Protein AF-A0A9P7J034-F1 (afdb_monomer_lite)

Structure (mmCIF, N/CA/C/O backbone):
data_AF-A0A9P7J034-F1
#
_entry.id   AF-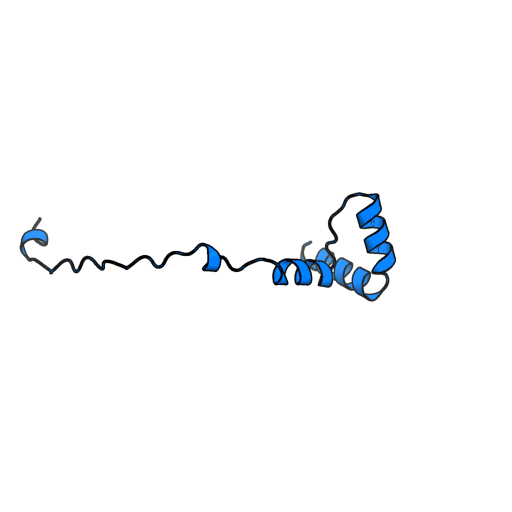A0A9P7J034-F1
#
loop_
_atom_site.group_PDB
_atom_site.id
_atom_site.type_symbol
_atom_site.label_atom_id
_atom_site.label_alt_id
_atom_site.label_comp_id
_atom_site.label_asym_id
_atom_site.label_entity_id
_atom_site.label_seq_id
_atom_site.pdbx_PDB_ins_code
_atom_site.Cartn_x
_atom_site.Cartn_y
_atom_site.Cartn_z
_atom_site.occupancy
_atom_site.B_iso_or_equiv
_atom_site.auth_seq_id
_atom_site.auth_comp_id
_atom_site.auth_asym_id
_atom_site.auth_atom_id
_atom_site.pdbx_PDB_model_num
ATOM 1 N N . LEU A 1 1 ? 10.621 -14.335 2.651 1.00 62.03 1 LEU A N 1
ATOM 2 C CA . LEU A 1 1 ? 9.529 -13.971 1.716 1.00 62.03 1 LEU A CA 1
ATOM 3 C C . LEU A 1 1 ? 8.969 -12.551 1.874 1.00 62.03 1 LEU A C 1
ATOM 5 O O . LEU A 1 1 ? 9.283 -11.720 1.036 1.00 62.03 1 LEU A O 1
ATOM 9 N N . VAL A 1 2 ? 8.157 -12.218 2.894 1.00 62.59 2 VAL A N 1
ATOM 10 C CA . VAL A 1 2 ? 7.464 -10.899 2.945 1.00 62.59 2 VAL A CA 1
ATOM 11 C C . VAL A 1 2 ? 8.440 -9.712 2.994 1.00 62.59 2 VAL A C 1
ATOM 13 O O . VAL A 1 2 ? 8.222 -8.705 2.324 1.00 62.59 2 VAL A O 1
ATOM 16 N N . ASN A 1 3 ? 9.549 -9.853 3.728 1.00 63.25 3 ASN A N 1
ATOM 17 C CA . ASN A 1 3 ? 10.567 -8.806 3.863 1.00 63.25 3 ASN A CA 1
ATOM 18 C C . ASN A 1 3 ? 11.408 -8.592 2.585 1.00 63.25 3 ASN A C 1
ATOM 20 O O . ASN A 1 3 ? 11.837 -7.485 2.274 1.00 63.25 3 ASN A O 1
ATOM 24 N N . GLU A 1 4 ? 11.625 -9.643 1.796 1.00 65.50 4 GLU A N 1
ATOM 25 C CA . GLU A 1 4 ? 12.385 -9.550 0.542 1.00 65.50 4 GLU A CA 1
ATOM 26 C C . GLU A 1 4 ? 11.544 -8.868 -0.541 1.00 65.50 4 GLU A C 1
ATOM 28 O O . GLU A 1 4 ? 12.022 -7.981 -1.246 1.00 65.50 4 GLU A O 1
ATOM 33 N N . ILE A 1 5 ? 10.250 -9.204 -0.607 1.00 72.00 5 ILE A N 1
ATOM 34 C CA . ILE A 1 5 ? 9.293 -8.583 -1.531 1.00 72.00 5 ILE A CA 1
ATOM 35 C C . ILE A 1 5 ? 9.113 -7.093 -1.212 1.00 72.00 5 ILE A C 1
ATOM 37 O O . ILE A 1 5 ? 9.056 -6.266 -2.126 1.00 72.00 5 ILE A O 1
ATOM 41 N N . SER A 1 6 ? 9.043 -6.724 0.071 1.00 75.25 6 SER A N 1
ATOM 42 C CA . SER A 1 6 ? 8.944 -5.316 0.475 1.00 75.25 6 SER A CA 1
ATOM 43 C C . SER A 1 6 ? 10.220 -4.533 0.137 1.00 75.25 6 SER A C 1
ATOM 45 O O . SER A 1 6 ? 10.128 -3.380 -0.291 1.00 75.25 6 SER A O 1
ATOM 47 N N . THR A 1 7 ? 11.391 -5.169 0.243 1.00 86.69 7 THR A N 1
ATOM 48 C CA . THR A 1 7 ? 12.683 -4.568 -0.120 1.00 86.69 7 THR A CA 1
ATOM 49 C C . THR A 1 7 ? 12.800 -4.343 -1.630 1.00 86.69 7 THR A C 1
ATOM 51 O O . THR A 1 7 ? 13.150 -3.241 -2.057 1.00 86.69 7 THR A O 1
ATOM 54 N N . LEU A 1 8 ? 12.425 -5.330 -2.453 1.00 88.00 8 LEU A N 1
ATOM 55 C CA . LEU A 1 8 ? 12.428 -5.203 -3.918 1.00 88.00 8 LEU A CA 1
ATOM 56 C C . LEU A 1 8 ? 11.485 -4.099 -4.406 1.00 88.00 8 LEU A C 1
ATOM 58 O O . LEU A 1 8 ? 11.852 -3.311 -5.274 1.00 88.00 8 LEU A O 1
ATOM 62 N N . ARG A 1 9 ? 10.286 -3.998 -3.823 1.00 89.62 9 ARG A N 1
ATOM 63 C CA . ARG A 1 9 ? 9.310 -2.959 -4.189 1.00 89.62 9 ARG A CA 1
ATOM 64 C C . ARG A 1 9 ? 9.794 -1.554 -3.822 1.00 89.62 9 ARG A C 1
ATOM 66 O O . ARG A 1 9 ? 9.634 -0.646 -4.628 1.00 89.62 9 ARG A O 1
ATOM 73 N N . ARG A 1 10 ? 10.442 -1.374 -2.663 1.00 91.06 10 ARG A N 1
ATOM 74 C CA . ARG A 1 10 ? 11.080 -0.091 -2.296 1.00 91.06 10 ARG A CA 1
ATOM 75 C C . ARG A 1 10 ? 12.223 0.275 -3.237 1.00 91.06 10 ARG A C 1
ATOM 77 O O . ARG A 1 10 ? 12.356 1.431 -3.621 1.00 91.06 10 ARG A O 1
ATOM 84 N N . HIS A 1 11 ? 13.050 -0.698 -3.617 1.00 92.50 11 HIS A N 1
ATOM 85 C CA . HIS A 1 11 ? 14.143 -0.463 -4.564 1.00 92.50 11 HIS A CA 1
ATOM 86 C C . HIS A 1 11 ? 13.620 -0.072 -5.949 1.00 92.50 11 HIS A C 1
ATOM 88 O O . HIS A 1 11 ? 14.117 0.888 -6.539 1.00 92.50 11 HIS A O 1
ATOM 94 N N . ALA A 1 12 ? 12.576 -0.757 -6.421 1.00 91.75 12 ALA A N 1
ATOM 95 C CA . ALA A 1 12 ? 11.910 -0.440 -7.677 1.00 91.75 12 ALA A CA 1
ATOM 96 C C . ALA A 1 12 ? 11.299 0.964 -7.676 1.00 91.75 12 ALA A C 1
ATOM 98 O O . ALA A 1 12 ? 11.463 1.705 -8.644 1.00 91.75 12 ALA A O 1
ATOM 99 N N . GLU A 1 13 ? 10.660 1.352 -6.573 1.00 92.06 13 GLU A N 1
ATOM 100 C CA . GLU A 1 13 ? 10.122 2.698 -6.384 1.00 92.06 13 GLU A CA 1
ATOM 101 C C . GLU A 1 13 ? 11.216 3.772 -6.406 1.00 92.06 13 GLU A C 1
ATOM 103 O O . GLU A 1 13 ? 11.047 4.803 -7.050 1.00 92.06 13 GLU A O 1
ATOM 108 N N . ALA A 1 14 ? 12.356 3.523 -5.757 1.00 92.56 14 ALA A N 1
ATOM 109 C CA . ALA A 1 14 ? 13.443 4.496 -5.689 1.00 92.56 14 ALA A CA 1
ATOM 110 C C . ALA A 1 14 ? 14.193 4.652 -7.021 1.00 92.56 14 ALA A C 1
ATOM 112 O O . ALA A 1 14 ? 14.595 5.757 -7.380 1.00 92.56 14 ALA A O 1
ATOM 113 N N . LYS A 1 15 ? 14.426 3.549 -7.747 1.00 94.19 15 LYS A N 1
ATOM 114 C CA . LYS A 1 15 ? 15.288 3.555 -8.940 1.00 94.19 15 LYS A CA 1
ATOM 115 C C . LYS A 1 15 ? 14.536 3.636 -10.265 1.00 94.19 15 LYS A C 1
ATOM 117 O O . LYS A 1 15 ? 15.081 4.168 -11.229 1.00 94.19 15 LYS A O 1
ATOM 122 N N . PHE A 1 16 ? 13.342 3.057 -10.367 1.00 92.19 16 PHE A N 1
ATOM 123 C CA . PHE A 1 16 ? 12.639 2.921 -11.648 1.00 92.19 16 PHE A CA 1
ATOM 124 C C . PHE A 1 16 ? 11.102 2.894 -11.518 1.00 92.19 16 PHE A C 1
ATOM 126 O O . PHE A 1 16 ? 10.453 2.024 -12.111 1.00 92.19 16 PHE A O 1
ATOM 133 N N . PRO A 1 17 ? 10.484 3.888 -10.847 1.00 91.62 17 PRO A N 1
ATOM 134 C CA . PRO A 1 17 ? 9.038 3.895 -10.617 1.00 91.62 17 PRO A CA 1
ATOM 135 C C . PRO A 1 17 ? 8.250 3.939 -11.936 1.00 91.62 17 PRO A C 1
ATOM 137 O O . PRO A 1 17 ? 7.323 3.161 -12.142 1.00 91.62 17 PRO A O 1
ATOM 140 N N . GLY A 1 18 ? 8.690 4.753 -12.903 1.00 92.81 18 GLY A N 1
ATOM 141 C CA . GLY A 1 18 ? 8.016 4.877 -14.199 1.00 92.81 18 GLY A CA 1
ATOM 142 C C . GLY A 1 18 ? 8.018 3.595 -15.040 1.00 92.81 18 GLY A C 1
ATOM 143 O O . GLY A 1 18 ? 7.022 3.293 -15.695 1.00 92.81 18 GLY A O 1
ATOM 144 N N . LYS A 1 19 ? 9.110 2.815 -15.015 1.00 94.62 19 LYS A N 1
ATOM 145 C CA . LYS A 1 19 ? 9.165 1.521 -15.721 1.00 94.62 19 LYS A CA 1
ATOM 146 C C . LYS A 1 19 ? 8.237 0.507 -15.061 1.00 94.62 19 LYS A C 1
ATOM 148 O O . LYS A 1 19 ? 7.532 -0.210 -15.763 1.00 94.62 19 LYS A O 1
ATOM 153 N N . TYR A 1 20 ? 8.209 0.492 -13.729 1.00 94.12 20 TYR A N 1
ATOM 154 C CA . TYR A 1 20 ? 7.324 -0.385 -12.975 1.00 94.12 20 TYR A CA 1
ATOM 155 C C . TYR A 1 20 ? 5.847 -0.075 -13.251 1.00 94.12 20 TYR A C 1
ATOM 157 O O . TYR A 1 20 ? 5.080 -0.990 -13.528 1.00 94.12 20 TYR A O 1
ATOM 165 N N . TRP A 1 21 ? 5.452 1.202 -13.264 1.00 94.31 21 TRP A N 1
ATOM 166 C CA . TRP A 1 21 ? 4.074 1.591 -13.585 1.00 94.31 21 TRP A CA 1
ATOM 167 C C . TRP A 1 21 ? 3.659 1.224 -15.007 1.00 94.31 21 TRP A C 1
ATOM 169 O O . 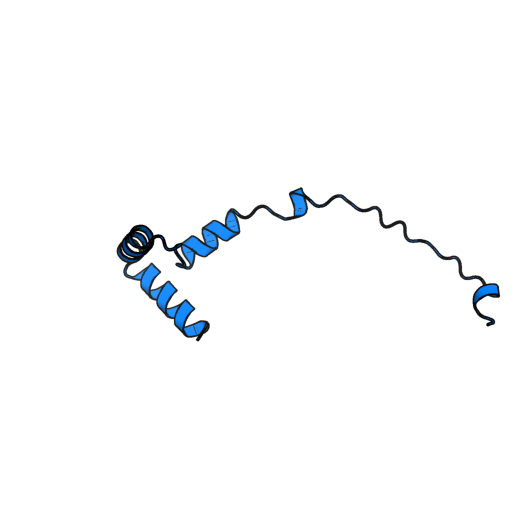TRP A 1 21 ? 2.538 0.760 -15.203 1.00 94.31 21 TRP A O 1
ATOM 179 N N . LYS A 1 22 ? 4.546 1.405 -15.996 1.00 95.69 22 LYS A N 1
ATOM 180 C CA . LYS A 1 22 ? 4.274 0.979 -17.379 1.00 95.69 22 LYS A CA 1
ATOM 181 C C . LYS A 1 22 ? 4.039 -0.524 -17.453 1.00 95.69 22 LYS A C 1
ATOM 183 O O . LYS A 1 22 ? 3.000 -0.939 -17.952 1.00 95.69 22 LYS A 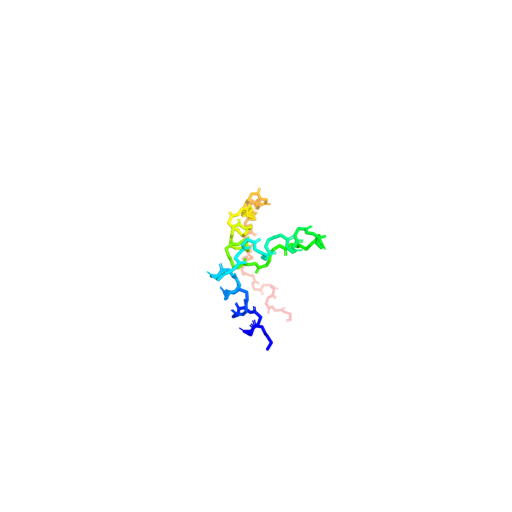O 1
ATOM 188 N N . TRP A 1 23 ? 4.943 -1.309 -16.868 1.00 94.75 23 TRP A N 1
ATOM 189 C CA . TRP A 1 23 ? 4.803 -2.761 -16.798 1.00 94.75 23 TRP A CA 1
ATOM 190 C C . TRP A 1 23 ? 3.498 -3.171 -16.100 1.00 94.75 23 TRP A C 1
ATOM 192 O O . TRP A 1 23 ? 2.746 -3.980 -16.638 1.00 94.75 23 TRP A O 1
ATOM 202 N N . ALA A 1 24 ? 3.189 -2.568 -14.947 1.00 94.31 24 ALA A N 1
ATOM 203 C CA . ALA A 1 24 ? 1.969 -2.858 -14.200 1.00 94.31 24 ALA A CA 1
ATOM 204 C C . ALA A 1 24 ? 0.716 -2.551 -15.036 1.00 94.31 24 ALA A C 1
ATOM 206 O O . ALA A 1 24 ? -0.186 -3.379 -15.117 1.00 94.31 24 ALA A O 1
ATOM 207 N N . LYS A 1 25 ? 0.691 -1.409 -15.735 1.00 95.38 25 LYS A N 1
ATOM 208 C CA . LYS A 1 25 ? -0.418 -1.022 -16.617 1.00 95.38 25 LYS A CA 1
ATOM 209 C C . LYS A 1 25 ? -0.573 -1.966 -17.812 1.00 95.38 25 LYS A C 1
ATOM 211 O O . LYS A 1 25 ? -1.691 -2.369 -18.111 1.00 95.38 25 LYS A O 1
ATOM 216 N N . GLU A 1 26 ? 0.523 -2.319 -18.481 1.00 97.00 26 GLU A N 1
ATOM 217 C CA . GLU A 1 26 ? 0.521 -3.221 -19.644 1.00 97.00 26 GLU A CA 1
ATOM 218 C C . GLU A 1 26 ? -0.008 -4.615 -19.294 1.00 97.00 26 GLU A C 1
ATOM 220 O O . GLU A 1 26 ? -0.720 -5.226 -20.085 1.00 97.00 26 GLU A O 1
ATOM 225 N N . HIS A 1 27 ? 0.286 -5.095 -18.087 1.00 95.88 27 HIS A N 1
ATOM 226 C CA . HIS A 1 27 ? -0.113 -6.424 -17.626 1.00 95.88 27 HIS A CA 1
ATOM 227 C C . HIS A 1 27 ? -1.407 -6.409 -16.798 1.00 95.88 27 HIS A C 1
ATOM 229 O O . HIS A 1 27 ? -1.778 -7.430 -16.225 1.00 95.88 27 HIS A O 1
ATOM 235 N N . SER A 1 28 ? -2.099 -5.266 -16.719 1.00 93.50 28 SER A N 1
ATOM 236 C CA . SER A 1 28 ? -3.302 -5.082 -15.891 1.00 93.50 28 SER A CA 1
ATOM 237 C C . SER A 1 28 ? -3.098 -5.439 -14.408 1.00 93.50 28 SER A C 1
ATOM 239 O O . SER A 1 28 ? -4.028 -5.867 -13.725 1.00 93.50 28 SER A O 1
ATOM 241 N N . PHE A 1 29 ? -1.882 -5.248 -13.892 1.00 92.56 29 PHE A N 1
ATOM 242 C CA . PHE A 1 29 ? -1.568 -5.418 -12.480 1.00 92.56 29 PHE A CA 1
ATOM 243 C C . PHE A 1 29 ? -1.753 -4.120 -11.702 1.00 92.56 29 PHE A C 1
ATOM 245 O O . PHE A 1 29 ? -1.403 -3.025 -12.145 1.00 92.56 29 PHE A O 1
ATOM 252 N N . GLU A 1 30 ? -2.240 -4.264 -10.474 1.00 92.00 30 GLU A N 1
ATOM 253 C CA . GLU A 1 30 ? -2.290 -3.162 -9.529 1.00 92.00 30 GLU A CA 1
ATOM 254 C C . GLU A 1 30 ? -0.886 -2.861 -8.985 1.00 92.00 30 GLU A C 1
ATOM 256 O O . GLU A 1 30 ? -0.168 -3.763 -8.543 1.00 92.00 30 GLU A O 1
ATOM 261 N N . SER A 1 31 ? -0.486 -1.586 -8.992 1.00 91.00 31 SER A N 1
ATOM 262 C CA . SER A 1 31 ? 0.828 -1.199 -8.482 1.00 91.00 31 SER A CA 1
ATOM 263 C C . SER A 1 31 ? 0.944 -1.480 -6.984 1.00 91.00 31 SER A C 1
ATOM 265 O O . SER A 1 31 ? 0.168 -0.991 -6.156 1.00 91.00 31 SER A O 1
ATOM 267 N N . MET A 1 32 ? 1.963 -2.261 -6.634 1.00 90.75 32 MET A N 1
ATOM 268 C CA . MET A 1 32 ? 2.298 -2.612 -5.256 1.00 90.75 32 MET A CA 1
ATOM 269 C C . MET A 1 32 ? 3.491 -1.808 -4.725 1.00 90.75 32 MET A C 1
ATOM 271 O O . MET A 1 32 ? 4.090 -2.207 -3.722 1.00 90.75 32 MET A O 1
ATOM 275 N N . LEU A 1 33 ? 3.861 -0.699 -5.380 1.00 93.19 33 LEU A N 1
ATOM 276 C CA . LEU A 1 33 ? 4.885 0.192 -4.837 1.00 93.19 33 LEU A CA 1
ATOM 277 C C . LEU A 1 33 ? 4.412 0.788 -3.499 1.00 93.19 33 LEU A C 1
ATOM 279 O O . LEU A 1 33 ? 3.224 1.087 -3.348 1.00 93.19 33 LEU A O 1
ATOM 283 N N . PRO A 1 34 ? 5.311 0.947 -2.514 1.00 91.38 34 PRO A N 1
ATOM 284 C CA . PRO A 1 34 ? 4.961 1.453 -1.192 1.00 91.38 34 PRO A CA 1
ATOM 285 C C . PRO A 1 34 ? 4.171 2.768 -1.209 1.00 91.38 34 PRO A C 1
ATOM 287 O O . PRO A 1 34 ? 3.192 2.876 -0.468 1.00 91.38 34 PRO A O 1
ATOM 290 N N . GLY A 1 35 ? 4.537 3.732 -2.056 1.00 90.38 35 GLY A N 1
ATOM 291 C CA . GLY A 1 35 ? 3.822 4.999 -2.216 1.00 90.38 35 GLY A CA 1
ATOM 292 C C . GLY A 1 35 ? 2.401 4.823 -2.747 1.00 90.38 35 GLY A C 1
ATOM 293 O O . GLY A 1 35 ? 1.469 5.407 -2.198 1.00 90.38 35 GLY A O 1
ATOM 294 N N . ASP A 1 36 ? 2.205 3.946 -3.732 1.00 91.00 36 ASP A N 1
ATOM 295 C CA . ASP A 1 36 ? 0.881 3.657 -4.303 1.00 91.00 36 ASP A CA 1
ATOM 296 C C . ASP A 1 36 ? -0.018 2.904 -3.314 1.00 91.00 36 ASP A C 1
ATOM 298 O O . ASP A 1 36 ? -1.218 3.171 -3.205 1.00 91.00 36 ASP A O 1
ATOM 302 N N . VAL A 1 37 ? 0.555 1.965 -2.554 1.00 90.19 37 VAL A N 1
ATOM 303 C CA . VAL A 1 37 ? -0.148 1.273 -1.462 1.00 90.19 37 VAL A CA 1
ATOM 304 C C . VAL A 1 37 ? -0.551 2.270 -0.379 1.00 90.19 37 VAL A C 1
ATOM 306 O O . VAL A 1 37 ? -1.680 2.219 0.108 1.00 90.19 37 VAL A O 1
ATOM 309 N N . LYS A 1 38 ? 0.350 3.183 -0.002 1.00 90.38 38 LYS A N 1
ATOM 310 C CA . LYS A 1 38 ? 0.068 4.216 0.997 1.00 90.38 38 LYS A CA 1
ATOM 311 C C . LYS A 1 38 ? -1.050 5.146 0.523 1.00 90.38 38 LYS A C 1
ATOM 313 O O . LYS A 1 38 ? -2.039 5.288 1.228 1.00 90.38 38 LYS A O 1
ATOM 318 N N . ALA A 1 39 ? -0.962 5.667 -0.700 1.00 90.06 39 ALA A N 1
ATOM 319 C CA . ALA A 1 39 ? -1.984 6.542 -1.272 1.00 90.06 39 ALA A CA 1
ATOM 320 C C . ALA A 1 39 ? -3.369 5.874 -1.344 1.00 90.06 39 ALA A C 1
ATOM 322 O O . ALA A 1 39 ? -4.387 6.539 -1.158 1.00 90.06 39 ALA A O 1
ATOM 323 N N . ARG A 1 40 ? -3.434 4.559 -1.595 1.00 90.50 40 ARG A N 1
ATOM 324 C CA . ARG A 1 40 ? -4.695 3.800 -1.539 1.00 90.50 40 ARG A CA 1
ATOM 325 C C . ARG A 1 40 ? -5.246 3.692 -0.123 1.00 90.50 40 ARG A C 1
ATOM 327 O O . ARG A 1 40 ? -6.438 3.904 0.068 1.00 90.50 40 ARG A O 1
ATOM 334 N N . LYS A 1 41 ? -4.391 3.392 0.856 1.00 86.56 41 LYS A N 1
ATOM 335 C CA . LYS A 1 41 ? -4.790 3.336 2.269 1.00 86.56 41 LYS A CA 1
ATOM 336 C C . LYS A 1 41 ? -5.275 4.689 2.776 1.00 86.56 41 LYS A C 1
ATOM 338 O O . LYS A 1 41 ? -6.286 4.737 3.459 1.00 86.56 41 LYS A O 1
ATOM 343 N N . ASP A 1 42 ? -4.616 5.771 2.377 1.00 86.31 42 ASP A N 1
ATOM 344 C CA . ASP A 1 42 ? -5.006 7.133 2.755 1.00 86.31 42 ASP A CA 1
ATOM 345 C C . ASP A 1 42 ? -6.364 7.531 2.145 1.00 86.31 42 ASP A C 1
ATOM 347 O O . ASP A 1 42 ? -7.112 8.308 2.731 1.00 86.31 42 ASP A O 1
ATOM 351 N N . LYS A 1 43 ? -6.717 6.973 0.978 1.00 84.12 43 LYS A N 1
ATOM 352 C CA . LYS A 1 43 ? -8.038 7.145 0.347 1.00 84.12 43 LYS A CA 1
ATOM 353 C C . LYS A 1 43 ? -9.121 6.234 0.925 1.00 84.12 43 LYS A C 1
ATOM 355 O O . LYS A 1 43 ? -10.297 6.444 0.627 1.00 84.12 43 LYS A O 1
ATOM 360 N N . GLN A 1 44 ? -8.758 5.204 1.686 1.00 78.31 44 GLN A N 1
ATOM 361 C CA . GLN A 1 44 ? -9.730 4.274 2.240 1.00 78.31 44 GLN A CA 1
ATOM 362 C C . GLN A 1 44 ? -10.560 4.999 3.306 1.00 78.31 44 GLN A C 1
ATOM 364 O O . GLN A 1 44 ? -10.030 5.480 4.305 1.00 78.31 44 GLN A O 1
ATOM 369 N N . GLN A 1 45 ? -11.872 5.098 3.078 1.00 70.44 45 GLN A N 1
ATOM 370 C CA . GLN A 1 45 ? -12.784 5.739 4.021 1.00 70.44 45 GLN A CA 1
ATOM 371 C C . GLN A 1 45 ? -12.773 4.996 5.362 1.00 70.44 45 GLN A C 1
ATOM 373 O O . GLN A 1 45 ? -12.750 3.764 5.414 1.00 70.44 45 GLN A O 1
ATOM 378 N N . SER A 1 46 ? -12.788 5.761 6.455 1.00 72.06 46 SER A N 1
ATOM 379 C CA . SER A 1 46 ? -12.904 5.205 7.801 1.00 72.06 46 SER A CA 1
ATOM 380 C C . SER A 1 46 ? -14.239 4.473 7.958 1.00 72.06 46 SER A C 1
ATOM 382 O O . SER A 1 46 ? -15.286 4.993 7.570 1.00 72.06 46 SER A O 1
ATOM 384 N N . ILE A 1 47 ? -14.208 3.299 8.601 1.00 74.06 47 ILE A N 1
ATOM 385 C CA . ILE A 1 47 ? -15.397 2.497 8.949 1.00 74.06 47 ILE A CA 1
ATOM 386 C C . ILE A 1 47 ? -16.409 3.321 9.763 1.00 74.06 47 ILE A C 1
ATOM 388 O O . ILE A 1 47 ? -17.602 3.034 9.718 1.00 74.06 47 ILE A O 1
ATOM 392 N N . ASN A 1 48 ? -15.959 4.392 10.428 1.00 71.38 48 ASN A N 1
ATOM 393 C CA . ASN A 1 48 ? -16.800 5.321 11.182 1.00 71.38 48 ASN A CA 1
ATOM 394 C C . ASN A 1 48 ? -18.002 5.850 10.388 1.00 71.38 48 ASN A C 1
ATOM 396 O O . ASN A 1 48 ? -19.045 6.081 10.985 1.00 71.38 48 ASN A O 1
ATOM 400 N N . ALA A 1 49 ? -17.897 5.993 9.061 1.00 70.69 49 ALA A N 1
ATOM 401 C CA . ALA A 1 49 ? -19.014 6.441 8.224 1.00 70.69 49 ALA A CA 1
ATOM 402 C C . ALA A 1 49 ? -20.232 5.493 8.261 1.00 70.69 49 ALA A C 1
ATOM 404 O O . ALA A 1 49 ? -21.351 5.912 7.974 1.00 70.69 49 ALA A O 1
ATOM 405 N N . HIS A 1 50 ? -20.021 4.224 8.619 1.00 71.25 50 HIS A N 1
ATOM 406 C CA . HIS A 1 50 ? -21.056 3.192 8.688 1.00 71.25 50 HIS A CA 1
ATOM 407 C C . HIS A 1 50 ? -21.317 2.696 10.117 1.00 71.25 50 HIS A C 1
ATOM 409 O O . HIS A 1 50 ? -22.132 1.794 10.312 1.00 71.25 50 HIS A O 1
ATOM 415 N N . LEU A 1 51 ? -20.637 3.256 11.122 1.00 79.75 51 LEU A N 1
ATOM 416 C CA . LEU A 1 51 ? -20.873 2.911 12.519 1.00 79.75 51 LEU A CA 1
ATOM 417 C C . LEU A 1 51 ? -22.018 3.762 13.063 1.00 79.75 51 LEU A C 1
ATOM 419 O O . LEU A 1 51 ? -21.916 4.980 13.164 1.00 79.75 51 LEU A O 1
ATOM 423 N N . THR A 1 52 ? -23.106 3.110 13.456 1.00 79.25 52 THR A N 1
ATOM 424 C CA . THR A 1 52 ? -24.152 3.736 14.267 1.00 79.25 52 THR A CA 1
ATOM 425 C C . THR A 1 52 ? -23.807 3.571 15.740 1.00 79.25 52 THR A C 1
ATOM 427 O O . THR A 1 52 ? -23.509 2.452 16.170 1.00 79.25 52 THR A O 1
ATOM 430 N N . GLU A 1 53 ? -23.898 4.644 16.526 1.00 77.12 53 GLU A N 1
ATOM 431 C CA . GLU A 1 53 ? -23.772 4.561 17.981 1.00 77.12 53 GLU A CA 1
ATOM 432 C C . GLU A 1 53 ? -24.829 3.603 18.541 1.00 77.12 53 GLU A C 1
ATOM 434 O O . GLU A 1 53 ? -26.025 3.898 18.610 1.00 77.12 53 GLU A O 1
ATOM 439 N N . ARG A 1 54 ? -24.385 2.412 18.947 1.00 76.62 54 ARG A N 1
ATOM 440 C CA . ARG A 1 54 ? -25.222 1.494 19.705 1.00 76.62 54 ARG A CA 1
ATOM 441 C C . ARG A 1 54 ? -25.218 1.990 21.140 1.00 76.62 54 ARG A C 1
ATOM 443 O O . ARG A 1 54 ? -24.207 1.856 21.825 1.00 76.62 54 ARG A O 1
ATOM 450 N N . LYS A 1 55 ? -26.350 2.521 21.611 1.00 74.69 55 LYS A N 1
ATOM 451 C CA . LYS A 1 55 ? -26.555 2.716 23.050 1.00 74.69 55 LYS A CA 1
ATOM 452 C C . LYS A 1 55 ? -26.338 1.360 23.716 1.00 74.69 55 LYS A C 1
ATOM 454 O O . LYS A 1 55 ? -27.123 0.432 23.503 1.00 74.69 55 LYS A O 1
ATOM 459 N N . LEU A 1 56 ? -25.245 1.229 24.463 1.00 68.31 56 LEU A N 1
ATOM 460 C CA . LEU A 1 56 ? -25.059 0.128 25.390 1.00 68.31 56 LEU A CA 1
ATOM 461 C C . LEU A 1 56 ? -26.159 0.299 26.432 1.00 68.31 56 LEU A C 1
ATOM 463 O O . LEU A 1 56 ? -26.018 1.049 27.389 1.00 68.31 56 LEU A O 1
ATOM 467 N N . ALA A 1 57 ? -27.304 -0.341 26.205 1.00 67.50 57 ALA A N 1
ATOM 468 C CA . ALA A 1 57 ? -28.207 -0.641 27.292 1.00 67.50 57 ALA A CA 1
ATOM 469 C C . ALA A 1 57 ? -27.454 -1.661 28.145 1.00 67.50 57 ALA A C 1
ATOM 471 O O . ALA A 1 57 ? -27.592 -2.870 27.942 1.00 67.50 57 ALA A O 1
ATOM 472 N N . GLU A 1 58 ? -26.582 -1.175 29.030 1.00 68.38 58 GLU A N 1
ATOM 473 C CA . GLU A 1 58 ? -26.146 -1.957 30.171 1.00 68.38 58 GLU A CA 1
ATOM 474 C C . GLU A 1 58 ? -27.432 -2.414 30.847 1.00 68.38 58 GLU A C 1
ATOM 476 O O . GLU A 1 58 ? -28.154 -1.638 31.474 1.00 68.38 58 GLU A O 1
ATOM 481 N N . LYS A 1 59 ? -27.780 -3.687 30.644 1.00 67.56 59 LYS A N 1
ATOM 482 C CA . LYS A 1 59 ? -28.724 -4.349 31.525 1.00 67.56 59 LYS A CA 1
ATOM 483 C C . LYS A 1 59 ? -28.014 -4.389 32.863 1.00 67.56 59 LYS A C 1
ATOM 485 O O . LYS A 1 59 ? -27.232 -5.300 33.119 1.00 67.56 59 LYS A O 1
ATOM 490 N N . VAL A 1 60 ? -28.267 -3.379 33.688 1.00 69.19 60 VAL A N 1
ATOM 491 C CA . VAL A 1 60 ? -27.985 -3.432 35.114 1.00 69.19 60 VAL A CA 1
ATOM 492 C C . VAL A 1 60 ? -28.867 -4.554 35.646 1.00 69.19 60 VAL A C 1
ATOM 494 O O . VAL A 1 60 ? -30.035 -4.355 35.975 1.00 69.19 60 VAL A O 1
ATOM 497 N N . VAL A 1 61 ? -28.347 -5.780 35.615 1.00 71.00 61 VAL A N 1
ATOM 498 C CA . VAL A 1 61 ? -28.952 -6.893 36.331 1.00 71.00 61 VAL A CA 1
ATOM 499 C C . VAL A 1 61 ? -28.690 -6.579 37.791 1.00 71.00 61 VAL A C 1
ATOM 501 O O . VAL A 1 61 ? -27.570 -6.724 38.275 1.00 71.00 61 VAL A O 1
ATOM 504 N N . SER A 1 62 ? -29.705 -6.060 38.475 1.00 74.44 62 SER A N 1
ATOM 505 C CA . SER A 1 62 ? -29.646 -5.910 39.918 1.00 74.44 62 SER A CA 1
ATO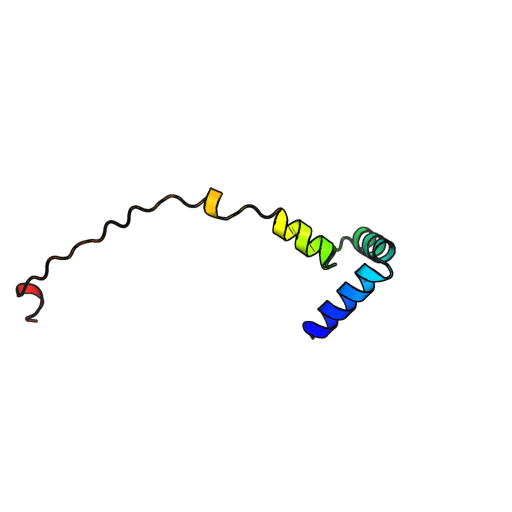M 506 C C . SER A 1 62 ? -29.404 -7.288 40.524 1.00 74.44 62 SER A C 1
ATOM 508 O O . SER A 1 62 ? -30.126 -8.248 40.244 1.00 74.44 62 SER A O 1
ATOM 510 N N . TYR A 1 63 ? -28.344 -7.392 41.321 1.00 75.44 63 TYR A N 1
ATOM 511 C CA . TYR A 1 63 ? -28.043 -8.608 42.055 1.00 75.44 63 TYR A CA 1
ATOM 512 C C . TYR A 1 63 ? -29.265 -8.993 42.901 1.00 75.44 63 TYR A C 1
ATOM 514 O O . TYR A 1 63 ? -29.780 -8.188 43.678 1.00 75.44 63 TYR A O 1
ATOM 522 N N . SER A 1 64 ? -29.757 -10.215 42.706 1.00 72.50 64 SER A N 1
ATOM 523 C CA . SER A 1 64 ? -30.863 -10.781 43.469 1.00 72.50 64 SER A CA 1
ATOM 524 C C . SER A 1 64 ? -30.443 -12.143 43.999 1.00 72.50 64 SER A C 1
ATOM 526 O O . SER A 1 64 ? -30.193 -13.060 43.217 1.00 72.50 64 SER A O 1
ATOM 528 N N . ASP A 1 65 ? -30.442 -12.299 45.325 1.00 74.19 65 ASP A N 1
ATOM 529 C CA . ASP A 1 65 ? -30.106 -13.556 46.012 1.00 74.19 65 ASP A CA 1
ATOM 530 C C . ASP A 1 65 ? -30.964 -14.753 45.564 1.00 74.19 65 ASP A C 1
ATOM 532 O O . ASP A 1 65 ? -30.577 -15.907 45.747 1.00 74.19 65 ASP A O 1
ATOM 536 N N . LYS A 1 66 ? -32.121 -14.498 44.937 1.00 67.81 66 LYS A N 1
ATOM 537 C CA . LYS A 1 66 ? -33.015 -15.530 44.394 1.00 67.81 66 LYS A CA 1
ATOM 538 C C . LYS A 1 66 ? -32.403 -16.305 43.219 1.00 67.81 66 LYS A C 1
ATOM 540 O O . LYS A 1 66 ? -32.810 -17.435 42.988 1.00 67.81 66 LYS A O 1
ATOM 545 N N . LEU A 1 67 ? -31.450 -15.715 42.491 1.00 61.91 67 LEU A N 1
ATOM 546 C CA . LEU A 1 67 ? -30.738 -16.349 41.368 1.00 61.91 67 LEU A CA 1
ATOM 547 C C . LEU A 1 67 ? -29.436 -17.045 41.794 1.00 61.91 67 LEU A C 1
ATOM 549 O O . LEU A 1 67 ? -28.883 -17.812 41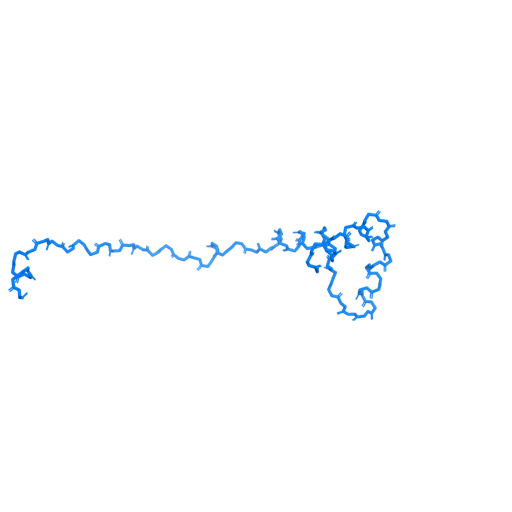.017 1.00 61.91 67 LEU A O 1
ATOM 553 N N . PHE A 1 68 ? -28.941 -16.780 43.006 1.00 63.28 68 PHE A N 1
ATOM 554 C CA . PHE A 1 68 ? -27.659 -17.303 43.494 1.00 63.28 68 PHE A CA 1
ATOM 555 C C . PHE A 1 68 ? -27.783 -18.680 44.171 1.00 63.28 68 PHE A C 1
ATOM 557 O O . PHE A 1 68 ? -26.781 -19.349 44.402 1.00 63.28 68 PHE A O 1
ATOM 564 N N . LYS A 1 69 ? -29.006 -19.125 44.488 1.00 57.22 69 LYS A N 1
ATOM 565 C CA . LYS A 1 69 ? -29.274 -20.432 45.105 1.00 57.22 69 LYS A CA 1
ATOM 566 C C . LYS A 1 69 ? -30.029 -21.361 44.148 1.00 57.22 69 LYS A C 1
ATOM 568 O O . LYS A 1 69 ? -31.221 -21.600 44.338 1.00 57.22 69 LYS A O 1
ATOM 573 N N . GLN A 1 70 ? -29.327 -21.877 43.144 1.00 52.50 70 GLN A N 1
ATOM 574 C CA . GLN A 1 70 ? -29.636 -23.153 42.489 1.00 52.50 70 GLN A CA 1
ATOM 575 C C . GLN A 1 70 ? -28.368 -23.992 42.404 1.00 52.50 70 GLN A C 1
ATOM 577 O O . GLN A 1 70 ? -27.293 -23.392 42.185 1.00 52.50 70 GLN A O 1
#

Foldseek 3Di:
DVVVVLVVLQVCVVPPVPVQVVVCVVVVHDRPRPVSVVVVVVPDDDCVVVDDDDPPPPPPPPDDVVVVPD

Radius of gyration: 25.69 Å; chains: 1; bounding box: 48×30×66 Å

Secondary structure (DSSP, 8-state):
-HHHHHHHHHHHHHH-HHHHHHHHHHTTPPP--HHHHHHHHHHSPPGGGG--------------GGGT--

Organism: NCBI:txid116603

pLDDT: mean 81.46, std 11.89, range [52.5, 97.0]

Sequence (70 aa):
LVNEISTLRRHAEAKFPGKYWKWAKEHSFESMLPGDVKARKDKQQSINAHLTERKLAEK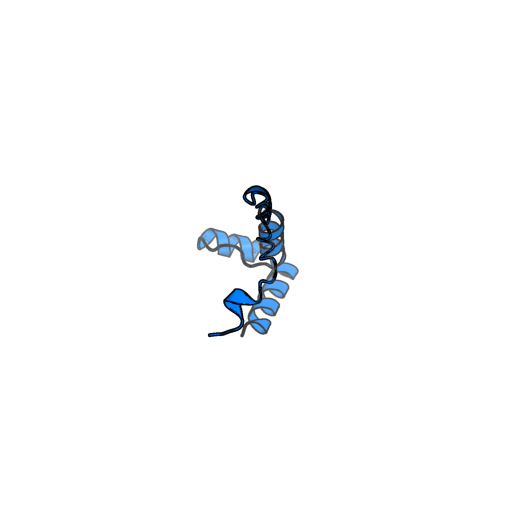VVSYSDKLFKQ